Protein AF-A0A4U2DC88-F1 (afdb_monomer)

Foldseek 3Di:
DCPVQVQQVNCVCVCVVPVLVVDPVNVCLVVVLVVVLVVLVVVCVVVVQAADFPDDDPSRHRQLVRQCVRRPNDNSSSVSVVVSVVVSVVSRD

pLDDT: mean 79.31, std 6.68, range [57.16, 89.5]

Sequence (93 aa):
LGVVPAMFNINEPVIFGSPIVMNPIMFIPFVGAPMINAIIAYFATSMDWIGKMVSLVPWTAPAPIGAAWGAGWQLNNAVLVFILIGVNLVVYY

Nearest PDB structures (foldseek):
  3qnq-assembly2_C  TM=9.739E-01  e=6.751E-04  Bacillus cereus ATCC 10987

Mean predicted aligned error: 6.82 Å

Solvent-accessible surface area (backbone atoms only — not comparable to full-atom values): 5065 Å² total; per-residue (Å²): 134,44,64,72,47,39,50,34,66,44,49,62,60,50,48,67,70,41,66,36,84,82,31,74,78,52,39,52,39,64,58,47,42,60,53,53,46,50,52,53,53,48,50,38,45,72,68,66,66,28,64,66,79,74,46,93,56,65,77,53,39,40,62,43,60,32,40,9,50,14,27,73,64,35,62,53,31,24,53,48,43,56,52,47,52,54,51,41,56,62,59,73,104

Structure (mmCIF, N/CA/C/O backbone):
data_AF-A0A4U2DC88-F1
#
_entry.id   AF-A0A4U2DC88-F1
#
loop_
_atom_site.group_PDB
_atom_site.id
_atom_site.type_symbol
_atom_site.label_atom_id
_atom_site.label_alt_id
_atom_site.label_comp_id
_atom_site.label_asym_id
_atom_site.label_entity_id
_atom_site.label_seq_id
_atom_site.pdbx_PDB_ins_code
_atom_site.Cartn_x
_atom_site.Cartn_y
_atom_site.Cartn_z
_atom_site.occupancy
_atom_site.B_iso_or_equiv
_atom_site.auth_seq_id
_atom_site.auth_comp_id
_atom_site.auth_asym_id
_atom_site.auth_atom_id
_atom_site.pdbx_PDB_model_num
ATOM 1 N N . LEU A 1 1 ? 18.415 -3.224 -2.377 1.00 57.16 1 LEU A N 1
ATOM 2 C CA . LEU A 1 1 ? 18.635 -1.853 -1.850 1.00 57.16 1 LEU A CA 1
ATOM 3 C C . LEU A 1 1 ? 17.343 -1.031 -1.692 1.00 57.16 1 LEU A C 1
ATOM 5 O O . LEU A 1 1 ? 17.338 -0.148 -0.853 1.00 57.16 1 LEU A O 1
ATOM 9 N N . GLY A 1 2 ? 16.241 -1.325 -2.404 1.00 69.12 2 GLY A N 1
ATOM 10 C CA . GLY A 1 2 ? 14.975 -0.571 -2.280 1.00 69.12 2 GLY A CA 1
ATOM 11 C C . GLY A 1 2 ? 13.955 -1.066 -1.237 1.00 69.12 2 GLY A C 1
ATOM 12 O O . GLY A 1 2 ? 12.918 -0.443 -1.083 1.00 69.12 2 GLY A O 1
ATOM 13 N N . VAL A 1 3 ? 14.218 -2.164 -0.515 1.00 69.56 3 VAL A N 1
ATOM 14 C CA . VAL A 1 3 ? 13.223 -2.803 0.380 1.00 69.56 3 VAL A CA 1
ATOM 15 C C . VAL A 1 3 ? 12.885 -1.939 1.600 1.00 69.56 3 VAL A C 1
ATOM 17 O O . VAL A 1 3 ? 11.720 -1.804 1.951 1.00 69.56 3 VAL A O 1
ATOM 20 N N . VAL A 1 4 ? 13.893 -1.322 2.224 1.00 74.44 4 VAL A N 1
ATOM 21 C CA . VAL A 1 4 ? 13.706 -0.457 3.401 1.00 74.44 4 VAL A CA 1
ATOM 22 C C . VAL A 1 4 ? 12.848 0.776 3.081 1.00 74.44 4 VAL A C 1
ATOM 24 O O . VAL A 1 4 ? 11.866 0.981 3.785 1.00 74.44 4 VAL A O 1
ATOM 27 N N . PRO A 1 5 ? 13.133 1.574 2.031 1.00 70.56 5 PRO A N 1
ATOM 28 C CA . PRO A 1 5 ? 12.259 2.690 1.664 1.00 70.56 5 PRO A CA 1
ATOM 29 C C . PRO A 1 5 ? 10.868 2.223 1.197 1.00 70.56 5 PRO A C 1
ATOM 31 O O . PRO A 1 5 ? 9.870 2.838 1.572 1.00 70.56 5 PRO A O 1
ATOM 34 N N . ALA A 1 6 ? 10.768 1.087 0.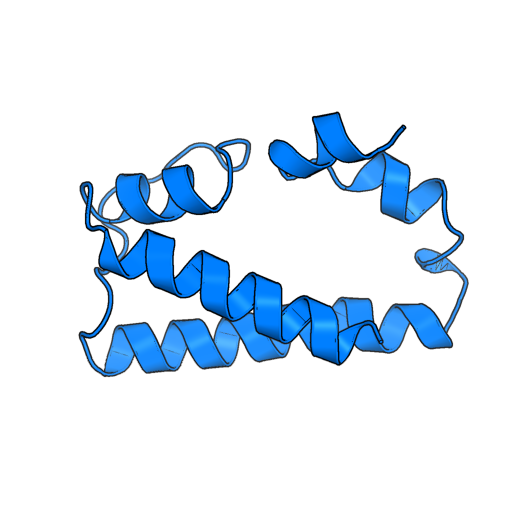496 1.00 75.50 6 ALA A N 1
ATOM 35 C CA . ALA A 1 6 ? 9.480 0.549 0.049 1.00 75.50 6 ALA A CA 1
ATOM 36 C C . ALA A 1 6 ? 8.532 0.191 1.212 1.00 75.50 6 ALA A C 1
ATOM 38 O O . ALA A 1 6 ? 7.319 0.338 1.081 1.00 75.50 6 ALA A O 1
ATOM 39 N N . MET A 1 7 ? 9.058 -0.210 2.378 1.00 75.69 7 MET A N 1
ATOM 40 C CA . MET A 1 7 ? 8.237 -0.449 3.577 1.00 75.69 7 MET A CA 1
ATOM 41 C C . MET A 1 7 ? 7.522 0.809 4.092 1.00 75.69 7 MET A C 1
ATOM 43 O O . MET A 1 7 ? 6.501 0.685 4.765 1.00 75.69 7 MET A O 1
ATOM 47 N N . PHE A 1 8 ? 8.036 1.996 3.766 1.00 79.25 8 PHE A N 1
ATOM 48 C CA . PHE A 1 8 ? 7.440 3.292 4.104 1.00 79.25 8 PHE A CA 1
ATOM 49 C C . PHE A 1 8 ? 6.740 3.934 2.896 1.00 79.25 8 PHE A C 1
ATOM 51 O O . PHE A 1 8 ? 6.585 5.151 2.847 1.00 79.25 8 PHE A O 1
ATOM 58 N N . ASN A 1 9 ? 6.337 3.127 1.907 1.00 75.81 9 ASN A N 1
ATOM 59 C CA . ASN A 1 9 ? 5.710 3.567 0.655 1.00 75.81 9 ASN A CA 1
ATOM 60 C C . ASN A 1 9 ? 6.585 4.497 -0.213 1.00 75.81 9 ASN A C 1
ATOM 62 O O . ASN A 1 9 ? 6.067 5.184 -1.091 1.00 75.81 9 ASN A O 1
ATOM 66 N N . ILE A 1 10 ? 7.907 4.501 -0.005 1.00 79.56 10 ILE A N 1
ATOM 67 C CA . ILE A 1 10 ? 8.876 5.252 -0.819 1.00 79.56 10 ILE A CA 1
ATOM 68 C C . ILE A 1 10 ? 9.379 4.317 -1.928 1.00 79.56 10 ILE A C 1
ATOM 70 O O . ILE A 1 10 ? 10.251 3.469 -1.710 1.00 79.56 10 ILE A O 1
ATOM 74 N N . ASN A 1 11 ? 8.788 4.435 -3.117 1.00 77.50 11 ASN A N 1
ATOM 75 C CA . ASN A 1 11 ? 8.994 3.517 -4.247 1.00 77.50 11 ASN A CA 1
ATOM 76 C C . ASN A 1 11 ? 9.971 4.049 -5.312 1.00 77.50 11 ASN A C 1
ATOM 78 O O . ASN A 1 11 ? 10.318 3.330 -6.251 1.00 77.50 11 ASN A O 1
ATOM 82 N N . GLU A 1 12 ? 10.467 5.274 -5.165 1.00 74.81 12 GLU A N 1
ATOM 83 C CA . GLU A 1 12 ? 11.390 5.953 -6.079 1.00 74.81 12 GLU A CA 1
ATOM 84 C C . GLU A 1 12 ? 12.653 5.125 -6.392 1.00 74.81 12 GLU A C 1
ATOM 86 O O . GLU A 1 12 ? 13.005 5.011 -7.568 1.00 74.81 12 GLU A O 1
ATOM 91 N N . PRO A 1 13 ? 13.316 4.455 -5.425 1.00 66.06 13 PRO A N 1
ATOM 92 C CA . PRO A 1 13 ? 14.502 3.646 -5.718 1.00 66.06 13 PRO A CA 1
ATOM 93 C C . PRO A 1 13 ? 14.205 2.429 -6.602 1.00 66.06 13 PRO A C 1
ATOM 95 O O . PRO A 1 13 ? 15.095 1.936 -7.290 1.00 66.06 13 PRO A O 1
ATOM 98 N N . VAL A 1 14 ? 12.967 1.929 -6.579 1.00 72.81 14 VAL A N 1
ATOM 99 C CA . VAL A 1 14 ? 12.529 0.791 -7.399 1.00 72.81 14 VAL A CA 1
ATOM 100 C C . VAL A 1 14 ? 12.099 1.279 -8.780 1.00 72.81 14 VAL A C 1
ATOM 102 O O . VAL A 1 14 ? 12.540 0.721 -9.782 1.00 72.81 14 VAL A O 1
ATOM 105 N N . ILE A 1 15 ? 11.310 2.356 -8.831 1.00 74.19 15 ILE A N 1
ATOM 106 C CA . ILE A 1 15 ? 10.775 2.948 -10.067 1.00 74.19 15 ILE A CA 1
ATOM 107 C C . ILE A 1 15 ? 11.881 3.528 -10.956 1.00 74.19 15 ILE A C 1
ATOM 109 O O . ILE A 1 15 ? 11.778 3.438 -12.178 1.00 74.19 15 ILE A O 1
ATOM 113 N N . PHE A 1 16 ? 12.924 4.116 -10.363 1.00 70.56 16 PHE A N 1
ATOM 114 C CA . PHE A 1 16 ? 14.068 4.646 -11.110 1.00 70.56 16 PHE A CA 1
ATOM 115 C C . PHE A 1 16 ? 15.228 3.649 -11.219 1.00 70.56 16 PHE A C 1
ATOM 117 O O . PHE A 1 16 ? 15.983 3.698 -12.186 1.00 70.56 16 PHE A O 1
ATOM 124 N N . GLY A 1 17 ?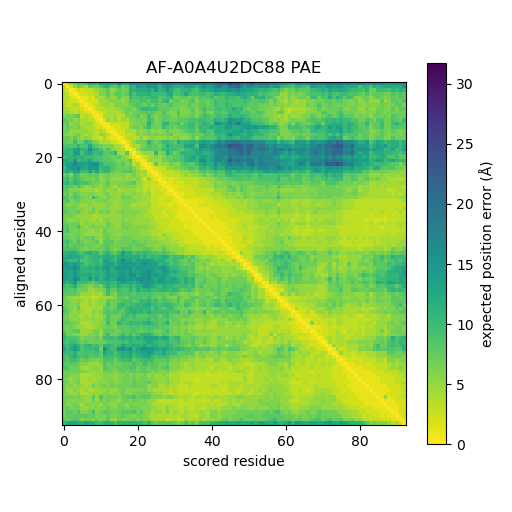 15.387 2.745 -10.245 1.00 67.06 17 GLY A N 1
ATOM 125 C CA . GLY A 1 17 ? 16.466 1.749 -10.244 1.00 67.06 17 GLY A CA 1
ATOM 126 C C . GLY A 1 17 ? 16.215 0.563 -11.176 1.00 67.06 17 GLY A C 1
ATOM 127 O O . GLY A 1 17 ? 17.159 -0.008 -11.715 1.00 67.06 17 GLY A O 1
ATOM 128 N N . SER A 1 18 ? 14.951 0.211 -11.404 1.00 65.75 18 SER A N 1
ATOM 129 C CA . SER A 1 18 ? 14.543 -0.607 -12.545 1.00 65.75 18 SER A CA 1
ATOM 130 C C . SER A 1 18 ? 13.885 0.323 -13.563 1.00 65.75 18 SER A C 1
ATOM 132 O O . SER A 1 18 ? 13.142 1.201 -13.141 1.00 65.75 18 SER A O 1
ATOM 134 N N . PRO A 1 19 ? 14.143 0.211 -14.878 1.00 66.00 19 PRO A N 1
ATOM 135 C CA . PRO A 1 19 ? 13.614 1.145 -15.874 1.00 66.00 19 PRO A CA 1
ATOM 136 C C . PRO A 1 19 ? 12.106 0.929 -16.126 1.00 66.00 19 PRO A C 1
ATOM 138 O O . PRO A 1 19 ? 11.681 0.769 -17.265 1.00 66.00 19 PRO A O 1
ATOM 141 N N . ILE A 1 20 ? 11.280 0.911 -15.073 1.00 66.75 20 ILE A N 1
ATOM 142 C CA . ILE A 1 20 ? 9.822 0.725 -15.130 1.00 66.75 20 ILE A CA 1
ATOM 143 C C . ILE A 1 20 ? 9.180 1.866 -15.920 1.00 66.75 20 ILE A C 1
ATOM 145 O O . ILE A 1 20 ? 8.298 1.622 -16.735 1.00 66.75 20 ILE A O 1
ATOM 149 N N . VAL A 1 21 ? 9.662 3.099 -15.734 1.00 61.91 21 VAL A N 1
ATOM 150 C CA . VAL A 1 21 ? 9.105 4.296 -16.389 1.00 61.91 21 VAL A CA 1
ATOM 151 C C . VAL A 1 21 ? 9.255 4.253 -17.914 1.00 61.91 21 VAL A C 1
ATOM 153 O O . VAL A 1 21 ? 8.388 4.739 -18.631 1.00 61.91 21 VAL A O 1
ATOM 156 N N . MET A 1 22 ? 10.342 3.664 -18.420 1.00 66.38 22 MET A N 1
ATOM 157 C CA . MET A 1 22 ? 10.623 3.581 -19.860 1.00 66.38 22 MET A CA 1
ATOM 158 C C . MET A 1 22 ? 10.300 2.210 -20.468 1.00 66.38 22 MET A C 1
ATOM 160 O O . MET A 1 22 ? 10.442 2.047 -21.677 1.00 66.38 22 MET A O 1
ATOM 164 N N . ASN A 1 23 ? 9.869 1.226 -19.669 1.00 76.75 23 ASN A N 1
ATOM 165 C CA . ASN A 1 23 ? 9.533 -0.113 -20.147 1.00 76.75 23 ASN A CA 1
ATOM 166 C C . ASN A 1 23 ? 8.004 -0.293 -20.243 1.00 76.75 23 ASN A C 1
ATOM 168 O O . ASN A 1 23 ? 7.346 -0.454 -19.211 1.00 76.75 23 ASN A O 1
ATOM 172 N N . PRO A 1 24 ? 7.426 -0.354 -21.460 1.00 66.31 24 PRO A N 1
ATOM 173 C CA . PRO A 1 24 ? 5.983 -0.502 -21.657 1.00 66.31 24 PRO A CA 1
ATOM 174 C C . PRO A 1 24 ? 5.402 -1.771 -21.020 1.00 66.31 24 PRO A C 1
ATOM 176 O O . PRO A 1 24 ? 4.249 -1.770 -20.598 1.00 66.31 24 PRO A O 1
ATOM 179 N N . ILE A 1 25 ? 6.199 -2.840 -20.917 1.00 76.69 25 ILE A N 1
ATOM 180 C CA . ILE A 1 25 ? 5.773 -4.124 -20.342 1.00 76.69 25 ILE A CA 1
ATOM 181 C C . ILE A 1 25 ? 5.565 -3.992 -18.831 1.00 76.69 25 ILE A C 1
ATOM 183 O O . ILE A 1 25 ? 4.613 -4.548 -18.300 1.00 76.69 25 ILE A O 1
ATOM 187 N N . MET A 1 26 ? 6.409 -3.215 -18.147 1.00 75.56 26 MET A N 1
ATOM 188 C CA . MET A 1 26 ? 6.305 -2.975 -16.701 1.00 75.56 26 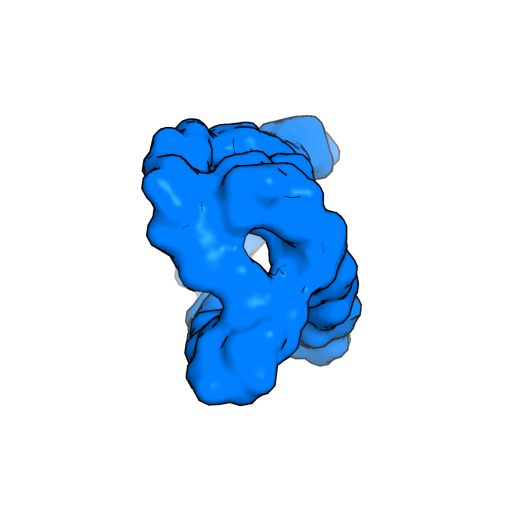MET A CA 1
ATOM 189 C C . MET A 1 26 ? 5.344 -1.828 -16.360 1.00 75.56 26 MET A C 1
ATOM 191 O O . MET A 1 26 ? 4.855 -1.746 -15.235 1.00 75.56 26 MET A O 1
ATOM 195 N N . PHE A 1 27 ? 5.029 -0.964 -17.326 1.00 76.94 27 PHE A N 1
ATOM 196 C CA . PHE A 1 27 ? 4.057 0.115 -17.159 1.00 76.94 27 PHE A CA 1
ATOM 197 C C . PHE A 1 27 ? 2.619 -0.406 -16.997 1.00 76.94 27 PHE A C 1
ATOM 199 O O . PHE A 1 27 ? 1.863 0.105 -16.171 1.00 76.94 27 PHE A O 1
ATOM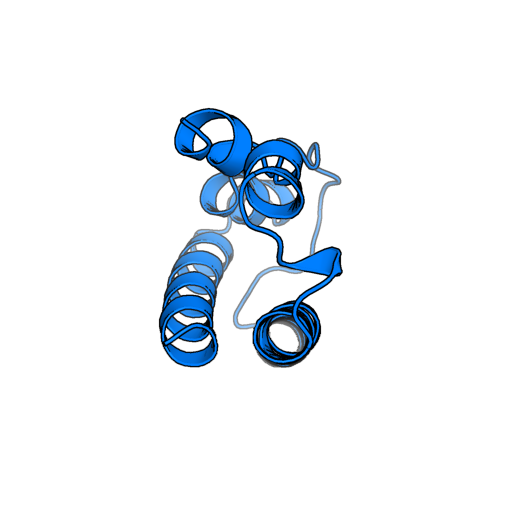 206 N N . ILE A 1 28 ? 2.249 -1.453 -17.744 1.00 79.50 28 ILE A N 1
ATOM 207 C CA . ILE A 1 28 ? 0.918 -2.078 -17.670 1.00 79.50 28 ILE A CA 1
ATOM 208 C C . ILE A 1 28 ? 0.595 -2.579 -16.249 1.00 79.50 28 ILE A C 1
ATOM 210 O O . ILE A 1 28 ? -0.419 -2.140 -15.699 1.00 79.50 28 ILE A O 1
ATOM 214 N N . PRO A 1 29 ? 1.419 -3.432 -15.606 1.00 79.56 29 PRO A N 1
ATOM 215 C CA . PRO A 1 29 ? 1.160 -3.866 -14.237 1.00 79.56 29 PRO A CA 1
ATOM 216 C C . PRO A 1 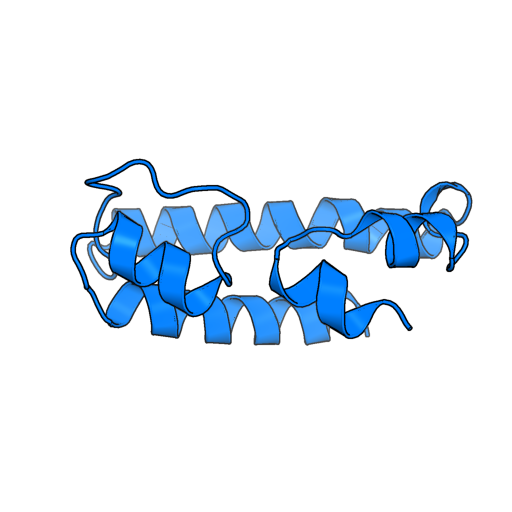29 ? 1.295 -2.715 -13.233 1.00 79.56 29 PRO A C 1
ATOM 218 O O . PRO A 1 29 ? 0.558 -2.695 -12.251 1.00 79.56 29 PRO A O 1
ATOM 221 N N . PHE A 1 30 ? 2.139 -1.708 -13.494 1.00 82.00 30 PHE A N 1
ATOM 222 C CA . PHE A 1 30 ? 2.277 -0.538 -12.621 1.00 82.00 30 PHE A CA 1
ATOM 223 C C . PHE A 1 30 ? 0.992 0.293 -12.500 1.00 82.00 30 PHE A C 1
ATOM 225 O O . PHE A 1 30 ? 0.670 0.764 -11.411 1.00 82.00 30 PHE A O 1
ATOM 232 N N . VAL A 1 31 ? 0.234 0.443 -13.588 1.00 83.25 31 VAL A N 1
ATOM 233 C CA . VAL A 1 31 ? -1.065 1.141 -13.576 1.00 83.25 31 VAL A CA 1
ATOM 234 C C . VAL A 1 31 ? -2.215 0.181 -13.240 1.00 83.25 31 VAL A C 1
ATOM 236 O O . VAL A 1 31 ? -3.155 0.553 -12.538 1.00 83.25 31 VAL A O 1
ATOM 239 N N . GLY A 1 32 ? -2.143 -1.070 -13.699 1.00 84.06 32 GLY A N 1
ATOM 240 C CA . GLY A 1 32 ? -3.179 -2.084 -13.492 1.00 84.06 32 GLY A CA 1
ATOM 241 C C . GLY A 1 32 ? -3.309 -2.544 -12.039 1.00 84.06 32 GLY A C 1
ATOM 242 O O . GLY A 1 32 ? -4.421 -2.611 -11.518 1.00 84.06 32 GLY A O 1
ATOM 243 N N . ALA A 1 33 ? -2.189 -2.799 -11.360 1.00 86.19 33 ALA A N 1
ATOM 244 C CA . ALA A 1 33 ? -2.166 -3.235 -9.965 1.00 86.19 33 ALA A CA 1
ATOM 245 C C . ALA A 1 33 ? -2.921 -2.281 -9.010 1.00 86.19 33 ALA A C 1
ATOM 247 O O . ALA A 1 33 ? -3.809 -2.747 -8.290 1.00 86.19 33 ALA A O 1
ATOM 248 N N . PRO A 1 34 ? -2.667 -0.953 -8.999 1.00 85.31 34 PRO A N 1
ATOM 249 C CA . PRO A 1 34 ? -3.413 -0.042 -8.137 1.00 85.31 34 PRO A CA 1
ATOM 250 C C . PRO A 1 34 ? -4.892 0.072 -8.527 1.00 85.31 34 PRO A C 1
ATOM 252 O O . PRO A 1 34 ? -5.722 0.210 -7.630 1.00 85.31 34 PRO A O 1
ATOM 255 N N . MET A 1 35 ? -5.254 -0.043 -9.813 1.00 87.31 35 MET A N 1
ATOM 256 C CA . MET A 1 35 ? -6.667 -0.064 -10.223 1.00 87.31 35 MET A CA 1
ATOM 257 C C . MET A 1 35 ? -7.401 -1.289 -9.670 1.00 87.31 35 MET A C 1
ATOM 259 O O . MET A 1 35 ? -8.479 -1.150 -9.094 1.00 87.31 35 MET A O 1
ATOM 263 N N . ILE A 1 36 ? -6.806 -2.477 -9.787 1.00 88.38 36 ILE A N 1
ATOM 264 C CA . ILE A 1 36 ? -7.382 -3.715 -9.247 1.00 88.38 36 ILE A CA 1
ATOM 265 C C . ILE A 1 36 ? -7.514 -3.611 -7.724 1.00 88.38 36 ILE A C 1
ATOM 267 O O . ILE A 1 36 ? -8.579 -3.898 -7.173 1.00 88.38 36 ILE A O 1
ATOM 271 N N . ASN A 1 37 ? -6.474 -3.127 -7.043 1.00 87.88 37 ASN A N 1
ATOM 272 C CA . ASN A 1 37 ? -6.504 -2.963 -5.593 1.00 87.88 37 ASN A CA 1
ATOM 273 C C . ASN A 1 37 ? -7.570 -1.961 -5.139 1.00 87.88 37 ASN A C 1
ATOM 275 O O . ASN A 1 37 ? -8.247 -2.209 -4.142 1.00 87.88 37 ASN A O 1
ATOM 279 N N . ALA A 1 38 ? -7.760 -0.863 -5.876 1.00 86.44 38 ALA A N 1
ATOM 280 C CA . ALA A 1 38 ? -8.805 0.114 -5.592 1.00 86.44 38 ALA A CA 1
ATOM 281 C C . ALA A 1 38 ? -10.207 -0.497 -5.729 1.00 86.44 38 ALA A C 1
ATOM 283 O O . ALA A 1 38 ? -11.059 -0.262 -4.873 1.00 86.44 38 ALA A O 1
ATOM 284 N N . ILE A 1 39 ? -10.435 -1.324 -6.753 1.00 89.50 39 ILE A N 1
ATOM 285 C CA . ILE A 1 39 ? -11.711 -2.025 -6.955 1.00 89.50 39 ILE A CA 1
ATOM 286 C C . ILE A 1 39 ? -11.977 -2.999 -5.799 1.00 89.50 39 ILE A C 1
ATOM 288 O O . ILE A 1 39 ? -13.058 -2.974 -5.210 1.00 89.50 39 ILE A O 1
ATOM 292 N N . ILE A 1 40 ? -10.989 -3.818 -5.424 1.00 87.62 40 ILE A N 1
ATOM 293 C CA . ILE A 1 40 ? -11.113 -4.776 -4.313 1.00 87.62 40 ILE A CA 1
ATOM 294 C C . ILE A 1 40 ? -11.380 -4.044 -2.992 1.00 87.62 40 ILE A C 1
ATOM 296 O O . ILE A 1 40 ? -12.291 -4.419 -2.253 1.00 87.62 40 ILE A O 1
ATOM 300 N N . ALA A 1 41 ? -10.629 -2.978 -2.705 1.00 86.00 41 ALA A N 1
ATOM 301 C CA . ALA A 1 41 ? -10.808 -2.181 -1.496 1.00 86.00 41 ALA A CA 1
ATOM 302 C C . ALA A 1 41 ? -12.177 -1.481 -1.460 1.00 86.00 41 ALA A C 1
ATOM 304 O O . ALA A 1 41 ? -12.807 -1.414 -0.401 1.00 86.00 41 ALA A O 1
ATOM 305 N N . TYR A 1 42 ? -12.672 -1.011 -2.608 1.00 86.44 42 TYR A N 1
ATOM 306 C CA . TYR A 1 42 ? -14.005 -0.425 -2.716 1.00 86.44 42 TYR A CA 1
ATOM 307 C C . TYR A 1 42 ? -15.090 -1.453 -2.396 1.00 86.44 42 TYR A C 1
ATOM 309 O O . TYR A 1 42 ? -15.947 -1.197 -1.549 1.00 86.44 42 TYR A O 1
ATOM 317 N N . PHE A 1 43 ? -15.023 -2.642 -3.002 1.00 87.50 43 PHE A N 1
ATOM 318 C CA . PHE A 1 43 ? -15.993 -3.700 -2.734 1.00 87.50 43 PHE A CA 1
ATOM 319 C C . PHE A 1 43 ? -15.945 -4.173 -1.282 1.00 87.50 43 PHE A C 1
ATOM 321 O O . PHE A 1 43 ? -16.994 -4.258 -0.645 1.00 87.50 43 PHE A O 1
ATOM 328 N N . ALA A 1 44 ? -14.753 -4.386 -0.727 1.00 85.50 44 ALA A N 1
ATOM 329 C CA . ALA A 1 44 ? -14.597 -4.786 0.666 1.00 85.50 44 ALA A CA 1
ATOM 330 C C . ALA A 1 44 ? -15.151 -3.726 1.641 1.00 85.50 44 ALA A C 1
ATOM 332 O O . ALA A 1 44 ? -15.777 -4.080 2.640 1.00 85.50 44 ALA A O 1
ATOM 333 N N . THR A 1 45 ? -15.007 -2.435 1.320 1.00 84.88 45 THR A N 1
ATOM 334 C CA . THR A 1 45 ? -15.628 -1.345 2.095 1.00 84.88 45 THR A CA 1
ATOM 335 C C . THR A 1 45 ? -17.147 -1.316 1.923 1.00 84.88 45 THR A C 1
ATOM 337 O O . THR A 1 45 ? -17.874 -1.090 2.885 1.00 84.88 45 THR A O 1
ATOM 340 N N . SER A 1 46 ? -17.650 -1.552 0.707 1.00 83.75 46 SER A N 1
ATOM 341 C CA . SER A 1 46 ? -19.092 -1.537 0.416 1.00 83.75 46 SER A CA 1
ATOM 342 C C . SER A 1 46 ? -19.854 -2.697 1.066 1.00 83.75 46 SER A C 1
ATOM 344 O O . SER A 1 46 ? -21.017 -2.539 1.422 1.00 83.75 46 SER A O 1
ATOM 346 N N . MET A 1 47 ? -19.188 -3.840 1.255 1.00 84.19 47 MET A N 1
ATOM 347 C CA . MET A 1 47 ? -19.728 -5.026 1.926 1.00 84.19 47 MET A CA 1
ATOM 348 C C . MET A 1 47 ? -19.594 -4.961 3.458 1.00 84.19 47 MET A C 1
ATOM 350 O O . MET A 1 47 ? -19.873 -5.953 4.124 1.00 84.19 47 MET A O 1
ATOM 354 N N . ASP A 1 48 ? -19.138 -3.827 4.010 1.00 81.44 48 ASP A N 1
ATOM 355 C CA . ASP A 1 48 ? -18.861 -3.622 5.444 1.00 81.44 48 ASP A CA 1
ATOM 356 C C . ASP A 1 48 ? -17.884 -4.665 6.033 1.00 81.44 48 ASP A C 1
ATOM 358 O O . ASP A 1 48 ? -17.863 -4.949 7.228 1.00 81.44 48 ASP A O 1
ATOM 362 N N . TRP A 1 49 ? -17.042 -5.264 5.182 1.00 76.88 49 TRP A N 1
ATOM 363 C CA . TRP A 1 49 ? -16.062 -6.265 5.609 1.00 76.88 49 TRP A CA 1
ATOM 364 C C . TRP A 1 49 ? -14.847 -5.616 6.293 1.00 76.88 49 TRP A C 1
ATOM 366 O O . TRP A 1 49 ? -14.223 -6.201 7.186 1.00 76.88 49 TRP A O 1
ATOM 376 N N . ILE A 1 50 ? -14.532 -4.387 5.890 1.00 82.38 50 ILE A N 1
ATOM 377 C CA . ILE A 1 50 ? -13.455 -3.550 6.421 1.00 82.38 50 ILE A CA 1
ATOM 378 C C . ILE A 1 50 ? -14.007 -2.215 6.908 1.00 82.38 50 ILE A C 1
ATOM 380 O O . ILE A 1 50 ? -14.974 -1.677 6.366 1.00 82.38 50 ILE A O 1
ATOM 384 N N . GLY A 1 51 ? -13.340 -1.658 7.912 1.00 76.31 51 GLY A N 1
ATOM 385 C CA . GLY A 1 51 ? -13.678 -0.363 8.473 1.00 76.31 51 GLY A CA 1
ATOM 386 C C . GLY A 1 51 ? -13.433 0.761 7.501 1.00 76.31 51 GLY A C 1
ATOM 387 O O . GLY A 1 51 ? -12.380 0.839 6.860 1.00 76.31 51 GLY A O 1
ATOM 388 N N . LYS A 1 52 ? -14.391 1.683 7.463 1.00 77.00 52 LYS A N 1
ATOM 389 C CA . LYS A 1 52 ? -14.232 2.977 6.804 1.00 77.00 52 LYS A CA 1
ATOM 390 C C . LYS A 1 52 ? -13.095 3.744 7.481 1.00 77.00 52 LYS A C 1
ATOM 392 O O . LYS A 1 52 ? -12.879 3.611 8.683 1.00 77.00 52 LYS A O 1
ATOM 397 N N . MET A 1 53 ? -12.366 4.548 6.713 1.00 74.75 53 MET A N 1
ATOM 398 C CA . MET A 1 53 ? -11.279 5.360 7.258 1.00 74.75 53 MET A CA 1
ATOM 399 C C . MET A 1 53 ? -11.847 6.396 8.245 1.00 74.75 53 MET A C 1
ATOM 401 O O . MET A 1 53 ? -12.666 7.232 7.872 1.00 74.75 53 MET A O 1
ATOM 405 N N . VAL A 1 54 ? -11.431 6.295 9.507 1.00 76.00 54 VAL A N 1
ATOM 406 C CA . VAL A 1 54 ? -11.822 7.160 10.632 1.00 76.00 54 VAL A CA 1
ATOM 407 C C . VAL A 1 54 ? -10.756 8.229 10.898 1.00 76.00 54 VAL A C 1
ATOM 409 O O . VAL A 1 54 ? -11.081 9.312 11.378 1.00 76.00 54 VAL A O 1
ATOM 412 N N . SER A 1 55 ? -9.486 7.946 10.585 1.00 76.75 55 SER A N 1
ATOM 413 C CA . SER A 1 55 ? -8.363 8.857 10.825 1.00 76.75 55 SER A CA 1
ATOM 414 C C . SER A 1 55 ? -7.378 8.888 9.656 1.00 76.75 55 SER A C 1
ATOM 416 O O . SER A 1 55 ? -7.038 7.855 9.076 1.00 76.75 55 SER A O 1
ATOM 418 N N . LEU A 1 56 ? -6.886 10.088 9.348 1.00 77.38 56 LEU A N 1
ATOM 419 C CA . LEU A 1 56 ? -5.840 10.330 8.359 1.00 77.38 56 LEU A CA 1
ATOM 420 C C . LEU A 1 56 ? -4.479 9.954 8.959 1.00 77.38 56 LEU A C 1
ATOM 422 O O . LEU A 1 56 ? -3.897 10.692 9.752 1.00 77.38 56 LEU A O 1
ATOM 426 N N . VAL A 1 57 ? -3.982 8.778 8.585 1.00 81.00 57 VAL A N 1
ATOM 427 C CA . VAL A 1 57 ? -2.661 8.279 8.988 1.00 81.00 57 VAL A CA 1
ATOM 428 C C . VAL A 1 57 ? -1.596 8.807 8.018 1.00 81.00 57 VAL A C 1
ATOM 430 O O . VAL A 1 57 ? -1.888 8.949 6.827 1.00 81.00 57 VAL A O 1
ATOM 433 N N . PRO A 1 58 ? -0.356 9.084 8.472 1.00 80.00 58 PRO A N 1
ATOM 434 C CA . PRO A 1 58 ? 0.748 9.402 7.574 1.00 80.00 58 PRO A CA 1
ATOM 435 C C . PRO A 1 58 ? 0.892 8.359 6.461 1.00 80.00 58 PRO A C 1
ATOM 437 O O . PRO A 1 58 ? 0.922 7.159 6.723 1.00 80.00 58 PRO A O 1
ATOM 440 N N . TRP A 1 59 ? 1.033 8.817 5.217 1.00 76.31 59 TRP A N 1
ATOM 441 C CA . TRP A 1 59 ? 1.183 7.941 4.049 1.00 76.31 59 TRP A CA 1
ATOM 442 C C . TRP A 1 59 ? 2.477 7.112 4.080 1.00 76.31 59 TRP A C 1
ATOM 444 O O . TRP A 1 59 ? 2.578 6.097 3.400 1.00 76.31 59 TRP A O 1
ATOM 454 N N . THR A 1 60 ? 3.452 7.506 4.903 1.00 77.25 60 THR A N 1
ATOM 455 C CA . THR A 1 60 ? 4.683 6.747 5.147 1.00 77.25 60 THR A CA 1
ATOM 456 C C . THR A 1 60 ? 4.496 5.591 6.128 1.00 77.25 60 THR A C 1
ATOM 458 O O . THR A 1 60 ? 5.422 4.812 6.334 1.00 77.25 60 THR A O 1
ATOM 461 N N . ALA A 1 61 ? 3.327 5.453 6.761 1.00 80.50 61 ALA A N 1
ATOM 462 C CA . ALA A 1 61 ? 3.077 4.346 7.672 1.00 80.50 61 ALA A CA 1
ATOM 463 C C . ALA A 1 61 ? 3.143 3.000 6.920 1.00 80.50 61 ALA A C 1
ATOM 465 O O . ALA A 1 61 ? 2.584 2.888 5.824 1.00 80.50 61 ALA A O 1
ATOM 466 N N . PRO A 1 62 ? 3.765 1.958 7.507 1.00 78.38 62 PRO A N 1
ATOM 467 C CA . PRO A 1 62 ? 3.802 0.633 6.899 1.00 78.38 62 PRO A CA 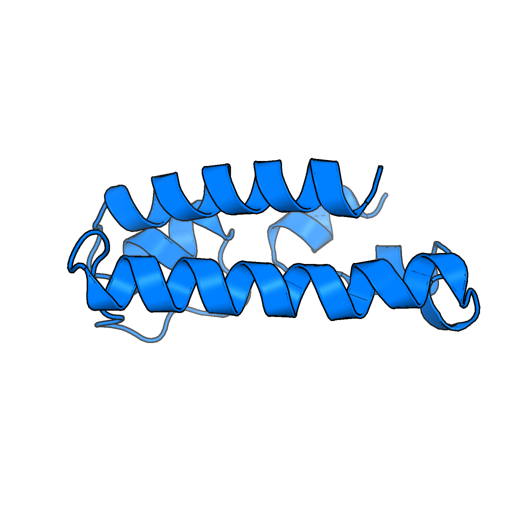1
ATOM 468 C C . PRO A 1 62 ? 2.394 0.152 6.552 1.00 78.38 62 PRO A C 1
ATOM 470 O O . PRO A 1 62 ? 1.523 0.149 7.423 1.00 78.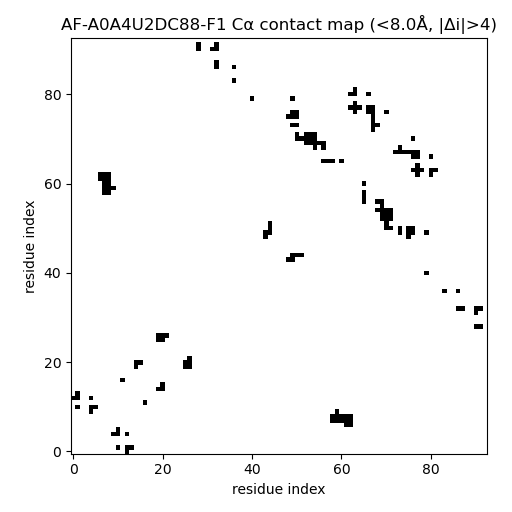38 62 PRO A O 1
ATOM 473 N N . ALA A 1 63 ? 2.167 -0.255 5.300 1.00 79.88 63 ALA A N 1
ATOM 474 C CA . ALA A 1 63 ? 0.823 -0.436 4.742 1.00 79.88 63 ALA A CA 1
ATOM 475 C C . ALA A 1 63 ? -0.150 -1.267 5.618 1.00 79.88 63 ALA A C 1
ATOM 477 O O . ALA A 1 63 ? -1.276 -0.807 5.821 1.00 79.88 63 ALA A O 1
ATOM 478 N N . PRO A 1 64 ? 0.239 -2.415 6.224 1.00 83.31 64 PRO A N 1
ATOM 479 C CA . PRO A 1 64 ? -0.670 -3.178 7.088 1.00 83.31 64 PRO A CA 1
ATOM 480 C C . PRO A 1 64 ? -1.048 -2.437 8.379 1.00 83.31 64 PRO A C 1
ATOM 482 O O . PRO A 1 64 ? -2.192 -2.496 8.826 1.00 83.31 64 PRO A O 1
ATOM 485 N N . ILE A 1 65 ? -0.093 -1.713 8.970 1.00 82.19 65 ILE A N 1
ATOM 486 C CA . ILE A 1 65 ? -0.282 -0.964 10.220 1.00 82.19 65 ILE A CA 1
ATOM 487 C C . ILE A 1 65 ? -1.075 0.314 9.942 1.00 82.19 65 ILE A C 1
ATOM 489 O O . ILE A 1 65 ? -2.006 0.634 10.678 1.00 82.19 65 ILE A O 1
ATOM 493 N N . GLY A 1 66 ? -0.751 1.019 8.855 1.00 81.25 66 GLY A N 1
ATOM 494 C CA . GLY A 1 66 ? -1.447 2.233 8.442 1.00 81.25 66 GLY A CA 1
ATOM 495 C C . GLY A 1 66 ? -2.920 1.981 8.116 1.00 81.25 66 GLY A C 1
ATOM 496 O O . GLY A 1 66 ? -3.776 2.760 8.531 1.00 81.25 66 GLY A O 1
ATOM 497 N N . ALA A 1 67 ? -3.231 0.857 7.461 1.00 80.94 67 ALA A N 1
ATOM 498 C CA . ALA A 1 67 ? -4.605 0.478 7.139 1.00 80.94 67 ALA A CA 1
ATOM 499 C C . ALA A 1 67 ? -5.443 0.138 8.383 1.00 80.94 67 ALA A C 1
ATOM 501 O O . ALA A 1 67 ? -6.590 0.576 8.483 1.00 80.94 67 ALA A O 1
ATOM 502 N N . ALA A 1 68 ? -4.878 -0.601 9.346 1.00 82.50 68 ALA A N 1
ATOM 503 C CA . ALA A 1 68 ? -5.557 -0.885 10.610 1.00 82.50 68 ALA A CA 1
ATOM 504 C C . ALA A 1 68 ? -5.743 0.386 11.447 1.00 82.50 68 ALA A C 1
ATOM 506 O O . ALA A 1 68 ? -6.836 0.643 11.949 1.00 82.50 68 ALA A O 1
ATOM 507 N N . TRP A 1 69 ? -4.702 1.213 11.568 1.00 81.75 69 TRP A N 1
ATOM 508 C CA . TRP A 1 69 ? -4.753 2.448 12.348 1.00 81.75 69 TRP A CA 1
ATOM 509 C C . TRP A 1 69 ? -5.757 3.453 11.767 1.00 81.75 69 TRP A C 1
ATOM 511 O O . TRP A 1 69 ? -6.556 4.021 12.515 1.00 81.75 69 TRP A O 1
ATOM 521 N N . GLY A 1 70 ? -5.796 3.607 10.441 1.00 80.12 70 GLY A N 1
ATOM 522 C CA . GLY A 1 70 ? -6.722 4.514 9.763 1.00 80.12 70 GLY A CA 1
ATOM 523 C C . GLY A 1 70 ? -8.190 4.150 9.963 1.00 80.12 70 GLY A C 1
ATOM 524 O O . GLY A 1 70 ? -9.039 5.035 9.929 1.00 80.12 70 GLY A O 1
ATOM 525 N N . ALA A 1 71 ? -8.495 2.885 10.251 1.00 81.88 71 ALA A N 1
ATOM 526 C CA . ALA A 1 71 ? -9.841 2.405 10.560 1.00 81.88 71 ALA A CA 1
ATOM 527 C C . ALA A 1 71 ? -10.121 2.245 12.066 1.00 81.88 71 ALA A C 1
ATOM 529 O O . ALA A 1 71 ? -11.092 1.596 12.444 1.00 81.88 71 ALA A O 1
ATOM 530 N N . GLY A 1 72 ? -9.285 2.812 12.943 1.00 81.50 72 GLY A N 1
ATOM 531 C CA . GLY A 1 72 ? -9.473 2.701 14.394 1.00 81.50 72 GLY A CA 1
ATOM 532 C C . GLY A 1 72 ? -9.046 1.345 14.965 1.00 81.50 72 GLY A C 1
ATOM 533 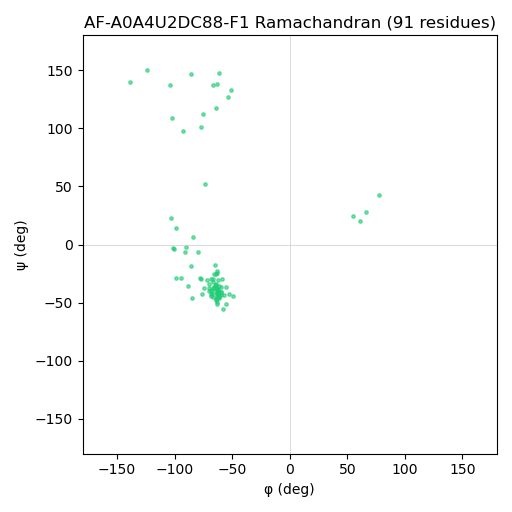O O . GLY A 1 72 ? -9.738 0.790 15.811 1.00 81.50 72 GLY A O 1
ATOM 534 N N . TRP A 1 73 ? -7.907 0.818 14.507 1.00 78.44 73 TRP A N 1
ATOM 535 C CA . TRP A 1 73 ? -7.331 -0.481 14.899 1.00 78.44 73 TRP A CA 1
ATOM 536 C C . TRP A 1 73 ? -8.143 -1.714 14.486 1.00 78.44 73 TRP A C 1
ATOM 538 O O . TRP A 1 73 ? -8.036 -2.782 15.088 1.00 78.44 73 TRP A O 1
ATOM 548 N N . GLN A 1 74 ? -8.905 -1.611 13.399 1.00 81.88 74 GLN A N 1
ATOM 549 C CA . GLN A 1 74 ? -9.596 -2.766 12.840 1.00 81.88 74 GLN A CA 1
ATOM 550 C C . GLN A 1 74 ? -8.626 -3.684 12.087 1.00 81.88 74 GLN A C 1
ATOM 552 O O . GLN A 1 74 ? -8.103 -3.342 11.025 1.00 81.88 74 GLN A O 1
ATOM 557 N N . LEU A 1 75 ? -8.404 -4.883 12.635 1.00 81.00 75 LEU A N 1
ATOM 558 C CA . LEU A 1 75 ? -7.480 -5.878 12.077 1.00 81.00 75 LEU A CA 1
ATOM 559 C C . LEU A 1 75 ? -7.910 -6.386 10.694 1.00 81.00 75 LEU A C 1
ATOM 561 O O . LEU A 1 75 ? -7.051 -6.757 9.896 1.00 81.00 75 LEU A O 1
ATOM 565 N N . ASN A 1 76 ? -9.205 -6.335 10.371 1.00 83.06 76 ASN A N 1
ATOM 566 C CA . ASN A 1 76 ? -9.720 -6.695 9.047 1.00 83.06 76 ASN A CA 1
ATOM 567 C C . ASN A 1 76 ? -9.035 -5.885 7.933 1.00 83.06 76 ASN A C 1
ATOM 569 O O . ASN A 1 76 ? -8.720 -6.429 6.875 1.00 83.06 76 ASN A O 1
ATOM 573 N N . ASN A 1 77 ? -8.723 -4.610 8.187 1.00 82.12 77 ASN A N 1
ATOM 574 C CA . ASN A 1 77 ? -8.056 -3.746 7.215 1.00 82.12 77 ASN A CA 1
ATOM 575 C C . ASN A 1 77 ? -6.596 -4.161 6.989 1.00 82.12 77 ASN A C 1
ATOM 577 O O . ASN A 1 77 ? -6.111 -4.078 5.864 1.00 82.12 77 ASN A O 1
ATOM 581 N N . ALA A 1 78 ? -5.904 -4.661 8.018 1.00 83.75 78 ALA A N 1
ATOM 582 C CA . ALA A 1 78 ? -4.562 -5.222 7.854 1.00 83.75 78 ALA A CA 1
ATOM 583 C C . ALA A 1 78 ? -4.590 -6.523 7.038 1.00 83.75 78 ALA A C 1
ATOM 585 O O . ALA A 1 78 ? -3.738 -6.723 6.174 1.00 83.75 78 ALA A O 1
ATOM 586 N N . VAL A 1 79 ? -5.588 -7.385 7.268 1.00 85.94 79 VAL A N 1
ATOM 587 C CA . VAL A 1 79 ? -5.769 -8.633 6.503 1.00 85.94 79 VAL A CA 1
ATOM 588 C C . VAL A 1 79 ? -6.013 -8.339 5.023 1.00 85.94 79 VAL A C 1
ATOM 590 O O . VAL A 1 79 ? -5.402 -8.979 4.167 1.00 85.94 79 VAL A O 1
ATOM 593 N N . LEU A 1 80 ? -6.829 -7.326 4.711 1.00 86.75 80 LEU A N 1
ATOM 594 C CA . LEU A 1 80 ? -7.037 -6.881 3.334 1.00 86.75 80 LEU A CA 1
ATOM 595 C C . LEU A 1 80 ? -5.714 -6.490 2.663 1.00 86.75 80 LEU A C 1
ATOM 597 O O . LEU A 1 80 ? -5.464 -6.897 1.535 1.00 86.75 80 LEU A O 1
ATOM 601 N N . VAL A 1 81 ? -4.834 -5.759 3.355 1.00 85.25 81 VAL A N 1
ATOM 602 C CA . VAL A 1 81 ? -3.526 -5.377 2.798 1.00 85.25 81 VAL A CA 1
ATOM 603 C C . VAL A 1 81 ? -2.691 -6.603 2.430 1.00 85.25 81 VAL A C 1
ATOM 605 O O . VAL A 1 81 ? -2.084 -6.614 1.362 1.00 85.25 81 VAL A O 1
ATOM 608 N N . PHE A 1 82 ? -2.693 -7.662 3.244 1.00 87.06 82 PHE A N 1
ATOM 609 C CA . PHE A 1 82 ? -2.002 -8.907 2.887 1.00 87.06 82 PHE A CA 1
ATOM 610 C C . PHE A 1 82 ? -2.599 -9.580 1.645 1.00 87.06 82 PHE A C 1
ATOM 612 O O . PHE A 1 82 ? -1.850 -10.074 0.802 1.00 87.06 82 PHE A O 1
ATOM 619 N N . ILE A 1 83 ? -3.926 -9.549 1.489 1.00 87.12 83 ILE A N 1
ATOM 620 C CA . ILE A 1 83 ? -4.601 -10.050 0.282 1.00 87.12 83 ILE A CA 1
ATOM 621 C C . ILE A 1 83 ? -4.185 -9.225 -0.944 1.00 87.12 83 ILE A C 1
ATOM 623 O O . ILE A 1 83 ? -3.819 -9.798 -1.968 1.00 87.12 83 ILE A O 1
ATOM 627 N N . LEU A 1 84 ? -4.167 -7.893 -0.835 1.00 87.00 84 LEU A N 1
ATOM 628 C CA . LEU A 1 84 ? -3.753 -6.992 -1.918 1.00 87.00 84 LEU A CA 1
ATOM 629 C C . LEU A 1 84 ? -2.273 -7.169 -2.292 1.00 87.00 84 LEU A C 1
ATOM 631 O O . LEU A 1 84 ? -1.922 -7.096 -3.468 1.00 87.00 84 LEU A O 1
ATOM 635 N N . ILE A 1 85 ? -1.400 -7.464 -1.322 1.00 86.06 85 ILE A N 1
ATOM 636 C CA . ILE A 1 85 ? -0.006 -7.845 -1.597 1.00 86.06 85 ILE A CA 1
ATOM 637 C C . ILE A 1 85 ? 0.036 -9.138 -2.422 1.00 86.06 85 ILE A C 1
ATOM 639 O O . ILE A 1 85 ? 0.774 -9.202 -3.403 1.00 86.06 85 ILE A O 1
ATOM 643 N N . GLY A 1 86 ? -0.778 -10.140 -2.078 1.00 86.44 86 GLY A N 1
ATOM 644 C CA . GLY A 1 86 ? -0.904 -11.373 -2.860 1.00 86.44 86 GLY A CA 1
ATOM 645 C C . GLY A 1 86 ? -1.385 -11.124 -4.293 1.00 86.44 86 GLY A C 1
ATOM 646 O O . GLY A 1 86 ? -0.809 -11.662 -5.234 1.00 86.44 86 GLY A O 1
ATOM 647 N N . VAL A 1 87 ? -2.382 -10.254 -4.475 1.00 86.38 87 VAL A N 1
ATOM 648 C CA . VAL A 1 87 ? -2.868 -9.849 -5.806 1.00 86.38 87 VAL A CA 1
ATOM 649 C C . VAL A 1 87 ? -1.769 -9.144 -6.599 1.00 86.38 87 V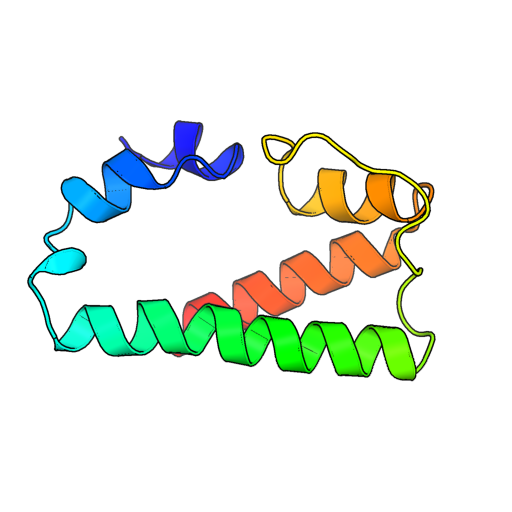AL A C 1
ATOM 651 O O . VAL A 1 87 ? -1.553 -9.474 -7.762 1.00 86.38 87 VAL A O 1
ATOM 654 N N . ASN A 1 88 ? -1.016 -8.239 -5.971 1.00 84.44 88 ASN A N 1
ATOM 655 C CA . ASN A 1 88 ? 0.118 -7.585 -6.620 1.00 84.44 88 ASN A CA 1
ATOM 656 C C . ASN A 1 88 ? 1.174 -8.597 -7.079 1.00 84.44 88 ASN A C 1
ATOM 658 O O . ASN A 1 88 ? 1.673 -8.470 -8.191 1.00 84.44 88 ASN A O 1
ATOM 662 N N . LEU A 1 89 ? 1.487 -9.623 -6.283 1.00 84.19 89 LEU A N 1
ATOM 663 C CA . LEU A 1 89 ? 2.432 -10.663 -6.707 1.00 84.19 89 LEU A CA 1
ATOM 664 C C . LEU A 1 89 ? 1.972 -11.385 -7.980 1.00 84.19 89 LEU A C 1
ATOM 666 O O . LEU A 1 89 ? 2.809 -11.697 -8.814 1.00 84.19 89 LEU A O 1
ATOM 670 N N . VAL A 1 90 ? 0.666 -11.608 -8.148 1.00 84.06 90 VAL A N 1
ATOM 671 C CA . VAL A 1 90 ? 0.105 -12.233 -9.358 1.00 84.06 90 VAL A CA 1
ATOM 672 C C . VAL A 1 90 ? 0.108 -11.276 -10.550 1.00 84.06 90 VAL A C 1
ATOM 674 O O . VAL A 1 90 ? 0.347 -11.705 -11.667 1.00 84.06 90 VAL A O 1
ATOM 677 N N . VAL A 1 91 ? -0.153 -9.984 -10.338 1.00 82.06 91 VAL A N 1
ATOM 678 C CA . VAL A 1 91 ? -0.191 -8.988 -11.426 1.00 82.06 91 VAL A CA 1
ATOM 679 C C . VAL A 1 91 ? 1.207 -8.682 -11.978 1.00 82.06 91 VAL A C 1
ATOM 681 O O . VAL A 1 91 ? 1.339 -8.347 -13.152 1.00 82.06 91 VAL A O 1
ATOM 684 N N . TYR A 1 92 ? 2.243 -8.769 -11.141 1.00 78.81 92 TYR A N 1
ATOM 685 C CA . TYR A 1 92 ? 3.630 -8.491 -11.528 1.00 78.81 92 TYR A CA 1
ATOM 686 C C . TYR A 1 92 ? 4.419 -9.722 -12.017 1.00 78.81 92 TYR A C 1
ATOM 688 O O . TYR A 1 92 ? 5.559 -9.540 -12.449 1.00 78.81 92 TYR A O 1
ATOM 696 N N . TYR A 1 93 ? 3.861 -10.936 -11.934 1.00 72.81 93 TYR A N 1
ATOM 697 C CA . TYR A 1 93 ? 4.485 -12.186 -12.399 1.00 72.81 93 TYR A CA 1
ATOM 698 C C . TYR A 1 93 ? 3.937 -12.599 -13.767 1.00 72.81 93 TYR A C 1
ATOM 700 O O . TYR A 1 93 ? 4.754 -12.993 -14.628 1.00 72.81 93 TYR A O 1
#

Radius of gyration: 14.24 Å; Cα contacts (8 Å, |Δi|>4): 92; chains: 1; bounding box: 38×23×37 Å

Secondary structure (DSSP, 8-state):
--HHHHTTT--HHHHHHTTTTT-HHHHHHHHHHHHHHHHHHHHHHHTTSSPPP-S---TTS-HHHHHHHHTTS-HHHHHHHHHHHHHHHHH--